Protein AF-A0A3B9WEN9-F1 (afdb_monomer_lite)

pLDDT: mean 89.68, std 13.29, range [41.38, 98.19]

Foldseek 3Di:
DVLQVVLLLLLQLLVLLCVQCPPVDDPLLVQLSVLSVVVSRDQLCVSQCVDVVRHHSVVSVVSSVVSQVVSQVSCVVVVHDGSVRVSVVVVVVVVVVD

Secondary structure (DSSP, 8-state):
-HHHHHHHHHHHHHHHHHHHHGGGS-HHHHHHHHHHHHTTT--HHHHHHHSSS---HHHHHHHHHHHHHHHHHHHHHHTS--HHHHHHHHHHHHGGG-

Radius of gyration: 13.51 Å; chains: 1; bounding box: 26×34×34 Å

Sequence (98 aa):
RRSAQAAVTAGAKVERALDILGDEAPEHLRAAGRLRVANKQASLDELGRLSDPPLTKDAIAGRIRRLLAMADRRAEELGIATTTEFAAQAGGAQERAH

Structure (mmCIF, N/CA/C/O backbone):
data_AF-A0A3B9WEN9-F1
#
_entry.id   AF-A0A3B9WEN9-F1
#
loop_
_atom_site.group_PDB
_atom_site.id
_atom_site.type_symbol
_atom_site.label_atom_id
_atom_site.label_alt_id
_atom_site.label_comp_id
_atom_site.label_asym_id
_atom_site.label_entity_id
_atom_site.label_seq_id
_atom_site.pdbx_PDB_ins_code
_atom_site.Cartn_x
_atom_site.Cartn_y
_atom_site.Cartn_z
_atom_site.occupancy
_atom_site.B_iso_or_equiv
_atom_site.auth_seq_id
_atom_site.auth_comp_id
_atom_site.auth_asym_id
_atom_site.auth_atom_id
_atom_site.pdbx_PDB_model_num
ATOM 1 N N . ARG A 1 1 ? 13.956 -16.656 3.511 1.00 58.56 1 ARG A N 1
ATOM 2 C CA . ARG A 1 1 ? 12.617 -16.839 4.137 1.00 58.56 1 ARG A CA 1
ATOM 3 C C . ARG A 1 1 ? 12.023 -15.549 4.704 1.00 58.56 1 ARG A C 1
ATOM 5 O O . ARG A 1 1 ? 10.947 -15.192 4.254 1.00 58.56 1 ARG A O 1
ATOM 12 N N . ARG A 1 2 ? 12.696 -14.816 5.611 1.00 62.91 2 ARG A N 1
ATOM 13 C CA . ARG A 1 2 ? 12.158 -13.566 6.208 1.00 62.91 2 ARG A CA 1
ATOM 14 C C . ARG A 1 2 ? 11.676 -12.521 5.186 1.00 62.91 2 ARG A C 1
ATOM 16 O O . ARG A 1 2 ? 10.632 -11.916 5.390 1.00 62.91 2 ARG A O 1
ATOM 23 N N . SER A 1 3 ? 12.370 -12.374 4.058 1.00 67.62 3 SER A N 1
ATOM 24 C CA . SER A 1 3 ? 11.993 -11.411 3.011 1.00 67.62 3 SER A CA 1
ATOM 25 C C . SER A 1 3 ? 10.673 -11.749 2.304 1.00 67.62 3 SER A C 1
ATOM 27 O O . SER A 1 3 ? 9.928 -10.842 1.951 1.00 67.62 3 SER A O 1
ATOM 29 N N . ALA A 1 4 ? 10.356 -13.038 2.141 1.00 73.25 4 ALA A N 1
ATOM 30 C CA . ALA A 1 4 ? 9.108 -13.477 1.514 1.00 73.25 4 ALA A CA 1
ATOM 31 C C . ALA A 1 4 ? 7.908 -13.237 2.442 1.00 73.25 4 ALA A C 1
ATOM 33 O O . ALA A 1 4 ? 6.885 -12.722 2.002 1.00 73.25 4 ALA A O 1
ATOM 34 N N . GLN A 1 5 ? 8.064 -13.517 3.741 1.00 77.50 5 GLN A N 1
ATOM 35 C CA . GLN A 1 5 ? 7.027 -13.227 4.733 1.00 77.50 5 GLN A CA 1
ATOM 36 C C . GLN A 1 5 ? 6.737 -11.723 4.812 1.00 77.50 5 GLN A C 1
ATOM 38 O O . GLN A 1 5 ? 5.580 -11.316 4.803 1.00 77.50 5 GLN A O 1
ATOM 43 N N . ALA A 1 6 ? 7.784 -10.890 4.809 1.00 82.56 6 ALA A N 1
ATOM 44 C CA . ALA A 1 6 ? 7.631 -9.438 4.798 1.00 82.56 6 ALA A CA 1
ATOM 45 C C . ALA A 1 6 ? 6.873 -8.937 3.555 1.00 82.56 6 ALA A C 1
ATOM 47 O O . ALA A 1 6 ? 6.037 -8.042 3.672 1.00 82.56 6 ALA A O 1
ATOM 48 N N . ALA A 1 7 ? 7.123 -9.526 2.379 1.00 83.69 7 ALA A N 1
ATOM 49 C CA . ALA A 1 7 ? 6.407 -9.186 1.149 1.00 83.69 7 ALA A CA 1
ATOM 50 C C . ALA A 1 7 ? 4.915 -9.558 1.222 1.00 83.69 7 ALA A C 1
ATOM 52 O O . ALA A 1 7 ? 4.068 -8.743 0.858 1.00 83.69 7 ALA A O 1
ATOM 53 N N . VAL A 1 8 ? 4.591 -10.735 1.768 1.00 85.44 8 VAL A N 1
ATOM 54 C CA . VAL A 1 8 ? 3.203 -11.189 1.959 1.00 85.44 8 VAL A CA 1
ATOM 55 C C . VAL A 1 8 ? 2.459 -10.287 2.944 1.00 85.44 8 VAL A C 1
ATOM 57 O O . VAL A 1 8 ? 1.365 -9.817 2.634 1.00 85.44 8 VAL A O 1
ATOM 60 N N . THR A 1 9 ? 3.070 -9.965 4.089 1.00 89.31 9 THR A N 1
ATOM 61 C CA . THR A 1 9 ? 2.487 -9.031 5.062 1.00 89.31 9 THR A CA 1
ATOM 62 C C . THR A 1 9 ? 2.289 -7.643 4.454 1.00 89.31 9 THR A C 1
ATOM 64 O O . THR A 1 9 ? 1.242 -7.032 4.651 1.00 89.31 9 THR A O 1
ATOM 67 N N . ALA A 1 10 ? 3.255 -7.144 3.675 1.00 88.44 10 ALA A N 1
ATOM 68 C CA . ALA A 1 10 ? 3.103 -5.878 2.962 1.00 88.44 10 ALA A CA 1
ATOM 69 C C . ALA A 1 10 ? 1.954 -5.926 1.941 1.00 88.44 10 ALA A C 1
ATOM 71 O O . ALA A 1 10 ? 1.221 -4.951 1.817 1.00 88.44 10 ALA A O 1
ATOM 72 N N . GLY A 1 11 ? 1.764 -7.055 1.251 1.00 92.75 11 GLY A N 1
ATOM 73 C CA . GLY A 1 11 ? 0.626 -7.281 0.359 1.00 92.75 11 GLY A CA 1
ATOM 74 C C . GLY A 1 11 ? -0.717 -7.146 1.074 1.00 92.75 11 GLY A C 1
ATOM 75 O O . GLY A 1 11 ? -1.559 -6.379 0.622 1.00 92.75 11 GLY A O 1
ATOM 76 N N . ALA A 1 12 ? -0.879 -7.810 2.221 1.00 93.56 12 ALA A N 1
ATOM 77 C CA . ALA A 1 12 ? -2.111 -7.750 3.013 1.00 93.56 12 ALA A CA 1
ATOM 78 C C . ALA A 1 12 ? -2.414 -6.334 3.541 1.00 93.56 12 ALA A C 1
ATOM 80 O O . ALA A 1 12 ? -3.552 -5.876 3.488 1.00 93.56 12 ALA A O 1
ATOM 81 N N . LYS A 1 13 ? -1.388 -5.601 4.000 1.00 95.38 13 LYS A N 1
ATOM 82 C CA . LYS A 1 13 ? -1.542 -4.199 4.428 1.00 95.38 13 LYS A CA 1
ATOM 83 C C . LYS A 1 13 ? -2.006 -3.294 3.289 1.00 95.38 13 LYS A C 1
ATOM 85 O O . LYS A 1 13 ? -2.847 -2.428 3.492 1.00 95.38 13 LYS A O 1
ATOM 90 N N . VAL A 1 14 ? -1.438 -3.484 2.099 1.00 97.06 14 VAL A N 1
ATOM 91 C CA . VAL A 1 14 ? -1.771 -2.687 0.913 1.00 97.06 14 VAL A CA 1
ATOM 92 C C . VAL A 1 14 ? -3.176 -2.995 0.411 1.00 97.06 14 VAL A C 1
ATOM 94 O O . VAL A 1 14 ? -3.884 -2.069 0.037 1.00 97.06 14 VAL A O 1
ATOM 97 N N . GLU A 1 15 ? -3.583 -4.262 0.427 1.00 96.25 15 GLU A N 1
ATOM 98 C CA . GLU A 1 15 ? -4.954 -4.678 0.115 1.00 96.25 15 GLU A CA 1
ATOM 99 C C . GLU A 1 15 ? -5.944 -3.939 1.020 1.00 96.25 15 GLU A C 1
ATOM 101 O O . GLU A 1 15 ? -6.787 -3.190 0.532 1.00 96.25 15 GLU A O 1
ATOM 106 N N . ARG A 1 16 ? -5.708 -3.978 2.337 1.00 96.75 16 ARG A N 1
ATOM 107 C CA . ARG A 1 16 ? -6.522 -3.232 3.299 1.00 96.75 16 ARG A CA 1
ATOM 108 C C . ARG A 1 16 ? -6.510 -1.719 3.059 1.00 96.75 16 ARG A C 1
ATOM 110 O O . ARG A 1 16 ? -7.535 -1.065 3.226 1.00 96.75 16 ARG A O 1
ATOM 117 N N . ALA A 1 17 ? -5.366 -1.151 2.681 1.00 97.75 17 ALA A N 1
ATOM 118 C CA . ALA A 1 17 ? -5.247 0.276 2.392 1.00 97.75 17 ALA A CA 1
ATOM 119 C C . ALA A 1 17 ? -6.102 0.711 1.195 1.00 97.75 17 ALA A C 1
ATOM 121 O O . ALA A 1 17 ? -6.691 1.790 1.223 1.00 97.75 17 ALA A O 1
ATOM 122 N N . LEU A 1 18 ? -6.171 -0.126 0.156 1.00 97.19 18 LEU A N 1
ATOM 123 C CA . LEU A 1 18 ? -7.031 0.118 -0.999 1.00 97.19 18 LEU A CA 1
ATOM 124 C C . LEU A 1 18 ? -8.509 0.055 -0.606 1.00 97.19 18 LEU A C 1
ATOM 126 O O . LEU A 1 18 ? -9.265 0.909 -1.052 1.00 97.19 18 LEU A O 1
ATOM 130 N N . ASP A 1 19 ? -8.899 -0.871 0.271 1.00 96.50 19 ASP A N 1
ATOM 131 C CA . ASP A 1 19 ? -10.282 -0.962 0.758 1.00 96.50 19 ASP A CA 1
ATOM 132 C C . ASP A 1 19 ? -10.697 0.254 1.597 1.00 96.50 19 ASP A C 1
ATOM 134 O O . ASP A 1 19 ? -11.838 0.698 1.519 1.00 96.50 19 ASP A O 1
ATOM 138 N N . ILE A 1 20 ? -9.787 0.785 2.424 1.00 96.88 20 ILE A N 1
ATOM 139 C CA . ILE A 1 20 ? -10.061 1.963 3.264 1.00 96.88 20 ILE A CA 1
ATOM 140 C C . ILE A 1 20 ? -10.241 3.215 2.405 1.00 96.88 20 ILE A C 1
ATOM 142 O O . ILE A 1 20 ? -11.127 4.021 2.672 1.00 96.88 20 ILE A O 1
ATOM 146 N N . LEU A 1 21 ? -9.369 3.401 1.412 1.00 96.56 21 LEU A N 1
ATOM 147 C CA . LEU A 1 21 ? -9.330 4.632 0.625 1.00 96.56 21 LEU A CA 1
ATOM 148 C C . LEU A 1 21 ? -10.247 4.599 -0.599 1.00 96.56 21 LEU A C 1
ATOM 150 O O . LEU A 1 21 ? -10.663 5.656 -1.063 1.00 96.56 21 LEU A O 1
ATOM 154 N N . GLY A 1 22 ? -10.515 3.420 -1.164 1.00 93.25 22 GLY A N 1
ATOM 155 C CA . GLY A 1 22 ? -11.271 3.267 -2.405 1.00 93.25 22 GLY A CA 1
ATOM 156 C C . GLY A 1 22 ? -10.793 4.229 -3.500 1.00 93.25 22 GLY A C 1
ATOM 157 O O . GLY A 1 22 ? -9.599 4.314 -3.817 1.00 93.25 22 GLY A O 1
ATOM 158 N N . ASP A 1 23 ? -11.734 5.001 -4.040 1.00 91.50 23 ASP A N 1
ATOM 159 C CA . ASP A 1 23 ? -11.486 5.983 -5.097 1.00 91.50 23 ASP A CA 1
ATOM 160 C C . ASP A 1 23 ? -10.926 7.329 -4.595 1.00 91.50 23 ASP A C 1
ATOM 162 O O . ASP A 1 23 ? -10.534 8.168 -5.410 1.00 91.50 23 ASP A O 1
ATOM 166 N N . GLU A 1 24 ? -10.805 7.534 -3.279 1.00 91.94 24 GLU A N 1
ATOM 167 C CA . GLU A 1 24 ? -10.223 8.754 -2.693 1.00 91.94 24 GLU A CA 1
ATOM 168 C C . GLU A 1 24 ? -8.684 8.772 -2.810 1.00 91.94 24 GLU A C 1
ATOM 170 O O . GLU A 1 24 ? -8.055 9.833 -2.800 1.00 91.94 24 GLU A O 1
ATOM 175 N N . ALA A 1 25 ? -8.046 7.605 -2.963 1.00 94.69 25 ALA A N 1
ATOM 176 C CA . ALA A 1 25 ? -6.594 7.511 -3.109 1.00 94.69 25 ALA A CA 1
ATOM 177 C C . ALA A 1 25 ? -6.107 8.037 -4.474 1.00 94.69 25 ALA A C 1
ATOM 179 O O . ALA A 1 25 ? -6.634 7.630 -5.504 1.00 94.69 25 ALA A O 1
ATOM 180 N N . PRO A 1 26 ? -5.017 8.823 -4.546 1.00 97.06 26 PRO A N 1
ATOM 181 C CA . PRO A 1 26 ? -4.421 9.225 -5.818 1.00 97.06 26 PRO A CA 1
ATOM 182 C C . PRO A 1 26 ? -4.083 8.032 -6.726 1.00 97.06 26 PRO A C 1
ATOM 184 O O . PRO A 1 26 ? -3.488 7.048 -6.279 1.00 97.06 26 PRO A O 1
ATOM 187 N N . GLU A 1 27 ? -4.376 8.148 -8.025 1.00 95.81 27 GLU A N 1
ATOM 188 C CA . GLU A 1 27 ? -4.277 7.026 -8.973 1.00 95.81 27 GLU A CA 1
ATOM 189 C C . GLU A 1 27 ? -2.880 6.391 -9.022 1.00 95.81 27 GLU A C 1
ATOM 191 O O . GLU A 1 27 ? -2.746 5.172 -9.010 1.00 95.81 27 GLU A O 1
ATOM 196 N N . HIS A 1 28 ? -1.815 7.192 -8.967 1.00 95.38 28 HIS A N 1
ATOM 197 C CA . HIS A 1 28 ? -0.442 6.681 -8.960 1.00 95.38 28 HIS A CA 1
ATOM 198 C C . HIS A 1 28 ? -0.096 5.856 -7.702 1.00 95.38 28 HIS A C 1
ATOM 200 O O . HIS A 1 28 ? 0.817 5.026 -7.748 1.00 95.38 28 HIS A O 1
ATOM 206 N N . LEU A 1 29 ? -0.795 6.079 -6.580 1.00 97.38 29 LEU A N 1
ATOM 207 C CA . LEU A 1 29 ? -0.676 5.271 -5.363 1.00 97.38 29 LEU A CA 1
ATOM 208 C C . LEU A 1 29 ? -1.530 4.010 -5.467 1.00 97.38 29 LEU A C 1
ATOM 210 O O . LEU A 1 29 ? -1.036 2.930 -5.147 1.00 97.38 29 LEU A O 1
ATOM 214 N N . ARG A 1 30 ? -2.762 4.123 -5.982 1.00 97.12 30 ARG A N 1
ATOM 215 C CA . ARG A 1 30 ? -3.621 2.960 -6.243 1.00 97.12 30 ARG A CA 1
ATOM 216 C C . ARG A 1 30 ? -2.972 1.986 -7.211 1.00 97.12 30 ARG A C 1
ATOM 218 O O . ARG A 1 30 ? -2.927 0.799 -6.923 1.00 97.12 30 ARG A O 1
ATOM 225 N N . ALA A 1 31 ? -2.403 2.475 -8.309 1.00 96.75 31 ALA A N 1
ATOM 226 C CA . ALA A 1 31 ? -1.692 1.656 -9.284 1.00 96.75 31 ALA A CA 1
ATOM 227 C C . ALA A 1 31 ? -0.532 0.879 -8.638 1.00 96.75 31 ALA A C 1
ATOM 229 O O . ALA A 1 31 ? -0.415 -0.330 -8.829 1.00 96.75 31 ALA A O 1
ATOM 230 N N . ALA A 1 32 ? 0.273 1.541 -7.799 1.00 97.00 32 ALA A N 1
ATOM 231 C CA . ALA A 1 32 ? 1.340 0.888 -7.040 1.00 97.00 32 ALA A CA 1
ATOM 232 C C . ALA A 1 32 ? 0.798 -0.156 -6.048 1.00 97.00 32 ALA A C 1
AT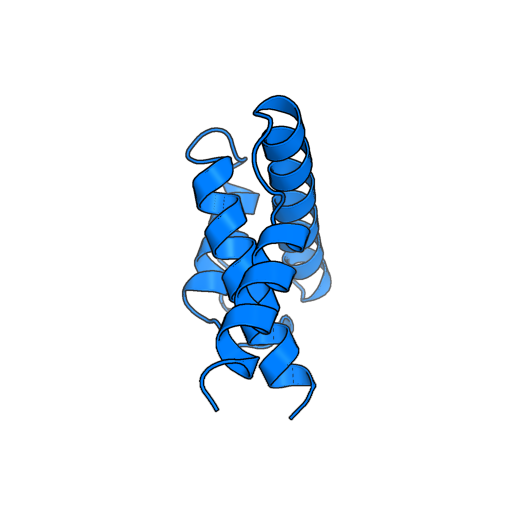OM 234 O O . ALA A 1 32 ? 1.373 -1.238 -5.904 1.00 97.00 32 ALA A O 1
ATOM 235 N N . GLY A 1 33 ? -0.313 0.161 -5.379 1.00 96.88 33 GLY A N 1
ATOM 236 C CA . GLY A 1 33 ? -0.983 -0.742 -4.454 1.00 96.88 33 GLY A CA 1
ATOM 237 C C . GLY A 1 33 ? -1.506 -1.997 -5.150 1.00 96.88 33 GLY A C 1
ATOM 238 O O . GLY A 1 33 ? -1.150 -3.111 -4.769 1.00 96.88 33 GLY A O 1
ATOM 239 N N . ARG A 1 34 ? -2.271 -1.822 -6.232 1.00 96.81 34 ARG A N 1
ATOM 240 C CA . ARG A 1 34 ? -2.802 -2.916 -7.057 1.00 96.81 34 ARG A CA 1
ATOM 241 C C . ARG A 1 34 ? -1.685 -3.804 -7.590 1.00 96.81 34 ARG A C 1
ATOM 243 O O . ARG A 1 34 ? -1.804 -5.022 -7.533 1.00 96.81 34 ARG A O 1
ATOM 250 N N . LEU A 1 35 ? -0.567 -3.217 -8.021 1.00 96.75 35 LEU A N 1
ATOM 251 C CA . LEU A 1 35 ? 0.581 -3.982 -8.501 1.00 96.75 35 LEU A CA 1
ATOM 252 C C . LEU A 1 35 ? 1.191 -4.872 -7.405 1.00 96.75 35 LEU A C 1
ATOM 254 O O . LEU A 1 35 ? 1.504 -6.034 -7.665 1.00 96.75 35 LEU A O 1
ATOM 258 N N . ARG A 1 36 ? 1.316 -4.361 -6.171 1.00 96.00 36 ARG A N 1
ATOM 259 C CA . ARG A 1 36 ? 1.763 -5.144 -5.005 1.00 96.00 36 ARG A CA 1
ATOM 260 C C . ARG A 1 36 ? 0.768 -6.252 -4.642 1.00 96.00 36 ARG A C 1
ATOM 262 O O . ARG A 1 36 ? 1.210 -7.357 -4.338 1.00 96.00 36 ARG A O 1
ATOM 269 N N . VAL A 1 37 ? -0.537 -5.982 -4.673 1.00 95.81 37 VAL A N 1
ATOM 270 C CA . VAL A 1 37 ? -1.577 -6.990 -4.382 1.00 95.81 37 VAL A CA 1
ATOM 271 C C . VAL A 1 37 ? -1.594 -8.087 -5.445 1.00 95.81 37 VAL A C 1
ATOM 273 O O . VAL A 1 37 ? -1.674 -9.262 -5.097 1.00 95.81 37 VAL A O 1
ATOM 276 N N . ALA A 1 38 ? -1.436 -7.726 -6.719 1.00 95.44 38 ALA A N 1
ATOM 277 C CA . ALA A 1 38 ? -1.349 -8.679 -7.822 1.00 95.44 38 ALA A CA 1
ATOM 278 C C . ALA A 1 38 ? -0.075 -9.542 -7.758 1.00 95.44 38 ALA A C 1
ATOM 280 O O . ALA A 1 38 ? -0.089 -10.698 -8.164 1.00 95.44 38 ALA A O 1
ATOM 281 N N . ASN A 1 39 ? 1.019 -9.007 -7.206 1.00 94.38 39 ASN A N 1
ATOM 282 C CA . ASN A 1 39 ? 2.324 -9.667 -7.153 1.00 94.38 39 ASN A CA 1
ATOM 283 C C . ASN A 1 39 ? 2.837 -9.778 -5.705 1.00 94.38 39 ASN A C 1
ATOM 285 O O . ASN A 1 39 ? 3.894 -9.241 -5.354 1.00 94.38 39 ASN A O 1
ATOM 289 N N . LYS A 1 40 ? 2.092 -10.482 -4.839 1.00 90.00 40 LYS A N 1
ATOM 290 C CA . LYS A 1 40 ? 2.340 -10.528 -3.378 1.00 90.00 40 LYS A CA 1
ATOM 291 C C . LYS A 1 40 ? 3.761 -10.975 -2.998 1.00 90.00 40 LYS A C 1
ATOM 293 O O . LYS A 1 40 ? 4.291 -10.520 -1.988 1.00 90.00 40 LYS A O 1
ATOM 298 N N . GLN A 1 41 ? 4.392 -11.823 -3.812 1.00 89.69 41 GLN A N 1
ATOM 299 C CA . GLN A 1 41 ? 5.741 -12.349 -3.564 1.00 89.69 41 GLN A CA 1
ATOM 300 C C . GLN A 1 41 ? 6.865 -11.594 -4.288 1.00 89.69 41 GLN A C 1
ATOM 302 O O . GLN A 1 41 ? 8.032 -11.833 -3.983 1.00 89.69 41 GLN A O 1
ATOM 307 N N . ALA A 1 42 ? 6.543 -10.675 -5.205 1.00 91.88 42 ALA A N 1
ATOM 308 C CA . ALA A 1 42 ? 7.557 -9.949 -5.962 1.00 91.88 42 ALA A CA 1
ATOM 309 C C . ALA A 1 42 ? 8.369 -9.007 -5.061 1.00 91.88 42 ALA A C 1
ATOM 311 O O . ALA A 1 42 ? 7.854 -8.349 -4.144 1.00 91.88 42 ALA A O 1
ATOM 312 N N . SER A 1 43 ? 9.659 -8.906 -5.344 1.00 93.12 43 SER A N 1
ATOM 313 C CA . SER A 1 43 ? 10.544 -7.906 -4.756 1.00 93.12 43 SER A CA 1
ATOM 314 C C . SER A 1 43 ? 10.153 -6.487 -5.191 1.00 93.12 43 SER A C 1
ATOM 316 O O . SER A 1 43 ? 9.423 -6.277 -6.157 1.00 93.12 43 SER A O 1
ATOM 318 N N . LEU A 1 44 ? 10.637 -5.472 -4.470 1.00 94.19 44 LEU A N 1
ATOM 319 C CA . LEU A 1 44 ? 10.388 -4.074 -4.844 1.00 94.19 44 LEU A CA 1
ATOM 320 C C . LEU A 1 44 ? 11.032 -3.707 -6.194 1.00 94.19 44 LEU A C 1
ATOM 322 O O . LEU A 1 44 ? 10.444 -2.931 -6.938 1.00 94.19 44 LEU A O 1
ATOM 326 N N . ASP A 1 45 ? 12.188 -4.287 -6.528 1.00 95.69 45 ASP A N 1
ATOM 327 C CA . ASP A 1 45 ? 12.829 -4.118 -7.841 1.00 95.69 45 ASP A CA 1
ATOM 328 C C . ASP A 1 45 ? 11.951 -4.680 -8.965 1.00 95.69 45 ASP A C 1
ATOM 330 O O . ASP A 1 45 ? 11.768 -4.040 -9.999 1.00 95.69 45 ASP A O 1
ATOM 334 N N . GLU A 1 46 ? 11.380 -5.870 -8.766 1.00 95.88 46 GLU A N 1
ATOM 335 C CA . GLU A 1 46 ? 10.461 -6.480 -9.731 1.00 95.88 46 GLU A CA 1
ATOM 336 C C . GLU A 1 46 ? 9.194 -5.647 -9.906 1.00 95.88 46 GLU A C 1
ATOM 338 O O . GLU A 1 46 ? 8.810 -5.376 -11.039 1.00 95.88 46 GLU A O 1
ATOM 343 N N . LEU A 1 47 ? 8.592 -5.160 -8.816 1.00 96.31 47 LEU A N 1
ATOM 344 C CA . LEU A 1 47 ? 7.442 -4.258 -8.919 1.00 96.31 47 LEU A CA 1
ATOM 345 C C . LEU A 1 47 ? 7.786 -2.958 -9.653 1.00 96.31 47 LEU A C 1
ATOM 347 O O . LEU A 1 47 ? 6.976 -2.470 -10.433 1.00 96.31 47 LEU A O 1
ATOM 351 N N . GLY A 1 48 ? 8.974 -2.396 -9.423 1.00 97.19 48 GLY A N 1
ATOM 352 C CA . GLY A 1 48 ? 9.434 -1.213 -10.149 1.00 97.19 48 GLY A CA 1
ATOM 353 C C . GLY A 1 48 ? 9.507 -1.460 -11.658 1.00 97.19 48 GLY A C 1
ATOM 354 O O . GLY A 1 48 ? 8.991 -0.666 -12.441 1.00 97.19 48 GLY A O 1
ATOM 355 N N . ARG A 1 49 ? 10.049 -2.610 -12.077 1.00 97.50 49 ARG A N 1
ATOM 356 C CA . ARG A 1 49 ? 10.100 -2.997 -13.498 1.00 97.50 49 ARG A CA 1
ATOM 357 C C . ARG A 1 49 ? 8.729 -3.290 -14.111 1.00 97.50 49 ARG A C 1
ATOM 359 O O . ARG A 1 49 ? 8.549 -3.025 -15.290 1.00 97.50 49 ARG A O 1
ATOM 366 N N . LEU A 1 50 ? 7.794 -3.842 -13.335 1.00 96.75 50 LEU A N 1
ATOM 367 C CA . LEU A 1 50 ? 6.434 -4.1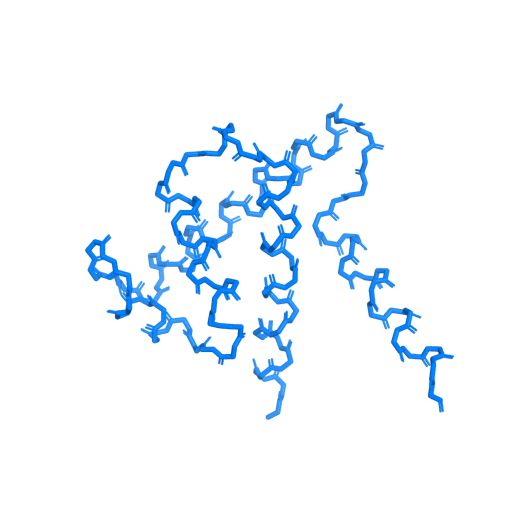63 -13.793 1.00 96.75 50 LEU A CA 1
ATOM 368 C C . LEU A 1 50 ? 5.502 -2.946 -13.845 1.00 96.75 50 LEU A C 1
ATOM 370 O O . LEU A 1 50 ? 4.439 -3.022 -14.455 1.00 96.75 50 LEU A O 1
ATOM 374 N N . SER A 1 51 ? 5.848 -1.854 -13.160 1.00 96.19 51 SER A N 1
ATOM 375 C CA . SER A 1 51 ? 5.045 -0.634 -13.211 1.00 96.19 51 SER A CA 1
ATOM 376 C C . SER A 1 51 ? 5.130 0.043 -14.577 1.00 96.19 51 SER A C 1
ATOM 378 O O . SER A 1 51 ? 6.155 -0.034 -15.248 1.00 96.19 51 SER A O 1
ATOM 380 N N . ASP A 1 52 ? 4.051 0.721 -14.961 1.00 91.88 52 ASP A N 1
ATOM 381 C CA . ASP A 1 52 ? 3.975 1.509 -16.188 1.00 91.88 52 ASP A CA 1
ATOM 382 C C . ASP A 1 52 ? 3.622 2.971 -15.842 1.00 91.88 52 ASP A C 1
ATOM 384 O O . ASP A 1 52 ? 2.553 3.218 -15.266 1.00 91.88 52 ASP A O 1
ATOM 388 N N . PRO A 1 53 ? 4.522 3.944 -16.089 1.00 93.56 53 PRO A N 1
ATOM 389 C CA . PRO A 1 53 ? 5.892 3.763 -16.586 1.00 93.56 53 PRO A CA 1
ATOM 390 C C . PRO A 1 53 ? 6.793 3.027 -15.573 1.00 93.56 53 PRO A C 1
ATOM 392 O O . PRO A 1 53 ? 6.524 3.119 -14.369 1.00 93.56 53 PRO A O 1
ATOM 395 N N . PRO A 1 54 ? 7.885 2.364 -16.017 1.00 95.94 54 PRO A N 1
ATOM 396 C CA . PRO A 1 54 ? 8.830 1.700 -15.122 1.00 95.94 54 PRO A CA 1
ATOM 397 C C . PRO A 1 54 ? 9.412 2.645 -14.073 1.00 95.94 54 PRO A C 1
ATOM 399 O O . PRO A 1 54 ? 9.787 3.784 -14.355 1.00 95.94 54 PRO A O 1
ATOM 402 N N . LEU A 1 55 ? 9.519 2.148 -12.845 1.00 97.25 55 LEU A N 1
ATOM 403 C CA . LEU A 1 55 ? 9.991 2.892 -11.685 1.00 97.25 55 LEU A CA 1
ATOM 404 C C . LEU A 1 55 ? 11.207 2.219 -11.063 1.00 97.25 55 LEU A C 1
ATOM 406 O O . LEU A 1 55 ? 11.403 1.007 -11.144 1.00 97.25 55 LEU A O 1
ATOM 410 N N . THR A 1 56 ? 11.991 3.009 -10.336 1.00 98.06 56 THR A N 1
ATOM 411 C CA . THR A 1 56 ? 13.014 2.464 -9.445 1.00 98.06 56 THR A CA 1
ATOM 412 C C . THR A 1 56 ? 12.371 1.792 -8.2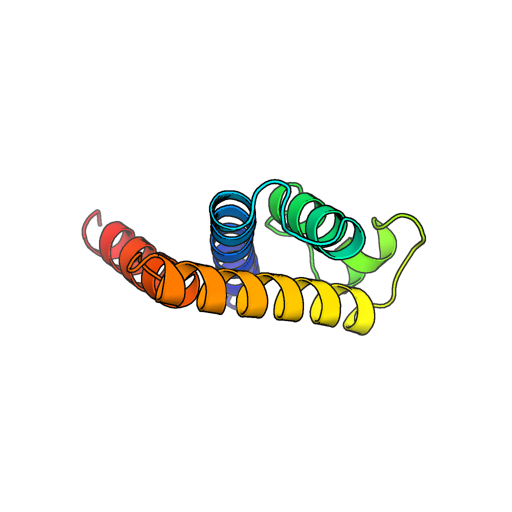29 1.00 98.06 56 THR A C 1
ATOM 414 O O . THR A 1 56 ? 11.257 2.142 -7.815 1.00 98.06 56 THR A O 1
ATOM 417 N N . LYS A 1 57 ? 13.111 0.871 -7.597 1.00 96.38 57 LYS A N 1
ATOM 418 C CA . LYS A 1 57 ? 12.747 0.242 -6.316 1.00 96.38 57 LYS A CA 1
ATOM 419 C C . LYS A 1 57 ? 12.264 1.261 -5.282 1.00 96.38 57 LYS A C 1
ATOM 421 O O . LYS A 1 57 ? 11.248 1.059 -4.620 1.00 96.38 57 LYS A O 1
ATOM 426 N N . ASP A 1 58 ? 12.996 2.362 -5.140 1.00 97.94 58 ASP A N 1
ATOM 427 C CA . ASP A 1 58 ? 12.732 3.359 -4.106 1.00 97.94 58 AS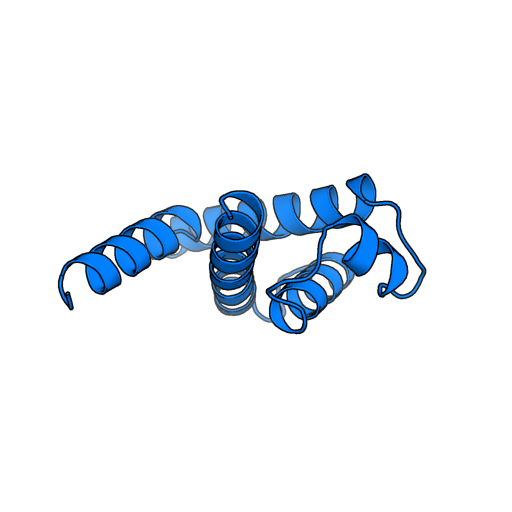P A CA 1
ATOM 428 C C . ASP A 1 58 ? 11.498 4.202 -4.428 1.00 97.94 58 ASP A C 1
ATOM 430 O O . ASP A 1 58 ? 10.732 4.542 -3.522 1.00 97.94 58 ASP A O 1
ATOM 434 N N . ALA A 1 59 ? 11.246 4.472 -5.712 1.00 97.69 59 ALA A N 1
ATOM 435 C CA . ALA A 1 59 ? 10.045 5.166 -6.154 1.00 97.69 59 ALA A CA 1
ATOM 436 C C . ALA A 1 59 ? 8.781 4.337 -5.877 1.00 97.69 59 ALA A C 1
ATOM 438 O O . ALA A 1 59 ? 7.830 4.862 -5.286 1.00 97.69 59 ALA A O 1
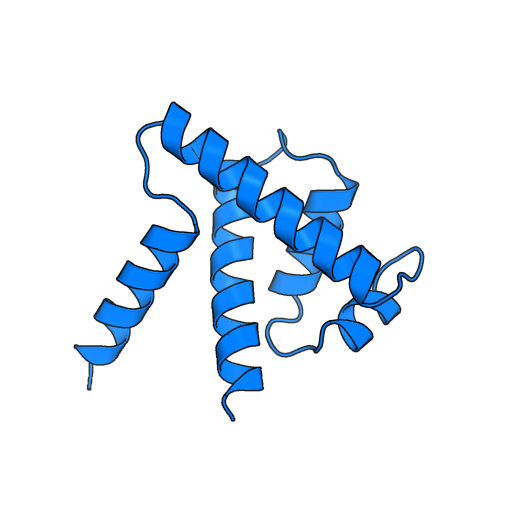ATOM 439 N N . ILE A 1 60 ? 8.770 3.042 -6.226 1.00 97.38 60 ILE A N 1
ATOM 440 C CA . ILE A 1 60 ? 7.621 2.169 -5.935 1.00 97.38 60 ILE A CA 1
ATOM 441 C C . ILE A 1 60 ? 7.455 1.948 -4.426 1.00 97.38 60 ILE A C 1
ATOM 443 O O . ILE A 1 60 ? 6.340 2.038 -3.907 1.00 97.38 60 ILE A O 1
ATOM 447 N N . ALA A 1 61 ? 8.555 1.772 -3.685 1.00 96.50 61 ALA A N 1
ATOM 448 C CA . ALA A 1 61 ? 8.518 1.653 -2.231 1.00 96.50 61 ALA A CA 1
ATOM 449 C C . ALA A 1 61 ? 7.958 2.924 -1.570 1.00 96.50 61 ALA A C 1
ATOM 451 O O . ALA A 1 61 ? 7.147 2.840 -0.649 1.00 96.50 61 ALA A O 1
ATOM 452 N N . GLY A 1 62 ? 8.344 4.104 -2.063 1.00 97.88 62 GLY A N 1
ATOM 453 C CA . GLY A 1 62 ? 7.815 5.388 -1.610 1.00 97.88 62 GLY A CA 1
ATOM 454 C C . GLY A 1 62 ? 6.316 5.537 -1.867 1.00 97.88 62 GLY A C 1
ATOM 455 O O . GLY A 1 62 ? 5.599 6.011 -0.987 1.00 97.88 62 GLY A O 1
ATOM 456 N N . ARG A 1 63 ? 5.824 5.098 -3.035 1.00 97.88 63 ARG A N 1
ATOM 457 C CA . ARG A 1 63 ? 4.384 5.092 -3.349 1.00 97.88 63 ARG A CA 1
ATOM 458 C C . ARG A 1 63 ? 3.607 4.175 -2.402 1.00 97.88 63 ARG A C 1
ATOM 460 O O . ARG A 1 63 ? 2.631 4.622 -1.811 1.00 97.88 63 ARG A O 1
ATOM 467 N N . ILE A 1 64 ? 4.082 2.948 -2.183 1.00 97.12 64 ILE A N 1
ATOM 468 C CA . ILE A 1 64 ? 3.446 1.999 -1.254 1.00 97.12 64 ILE A CA 1
ATOM 469 C C . ILE A 1 64 ? 3.409 2.568 0.173 1.00 97.12 64 ILE A C 1
ATOM 471 O O . ILE A 1 64 ? 2.358 2.553 0.805 1.00 97.12 64 ILE A O 1
ATOM 475 N N . ARG A 1 65 ? 4.517 3.134 0.674 1.00 97.31 65 ARG A N 1
ATOM 476 C CA . ARG A 1 65 ? 4.549 3.741 2.018 1.00 97.31 65 ARG A CA 1
ATOM 477 C C . ARG A 1 65 ? 3.553 4.891 2.169 1.00 97.31 65 ARG A C 1
ATOM 479 O O . ARG A 1 65 ? 2.875 4.971 3.187 1.00 97.31 65 ARG A O 1
ATOM 486 N N . ARG A 1 66 ? 3.449 5.772 1.166 1.00 98.19 66 ARG A N 1
ATOM 487 C CA . ARG A 1 66 ? 2.489 6.888 1.194 1.00 98.19 66 ARG A CA 1
ATOM 488 C C . ARG A 1 66 ? 1.039 6.414 1.140 1.00 98.19 66 ARG A C 1
ATOM 490 O O . ARG A 1 66 ? 0.214 7.009 1.822 1.00 98.19 66 ARG A O 1
ATOM 497 N N . LEU A 1 67 ? 0.745 5.359 0.375 1.00 98.12 67 LEU A N 1
ATOM 498 C CA . LEU A 1 67 ? -0.585 4.745 0.339 1.00 98.12 67 LEU A CA 1
ATOM 499 C C . LEU A 1 67 ? -0.991 4.235 1.728 1.00 98.12 67 LEU A C 1
ATOM 501 O O . LEU A 1 67 ? -2.061 4.587 2.209 1.00 98.12 67 LEU A O 1
ATOM 505 N N . LEU A 1 68 ? -0.112 3.473 2.389 1.00 97.50 68 LEU A N 1
ATOM 506 C CA . LEU A 1 68 ? -0.361 2.962 3.742 1.00 97.50 68 LEU A CA 1
ATOM 507 C C . LEU A 1 68 ? -0.586 4.101 4.743 1.00 97.50 68 LEU A C 1
ATOM 509 O O . LEU A 1 68 ? -1.586 4.106 5.444 1.00 97.50 68 LEU A O 1
ATOM 513 N N . ALA A 1 69 ? 0.284 5.116 4.744 1.00 97.75 69 ALA A N 1
ATOM 514 C CA . ALA A 1 69 ? 0.148 6.255 5.652 1.00 97.75 69 ALA A CA 1
ATOM 515 C C . ALA A 1 69 ? -1.135 7.072 5.411 1.00 97.75 69 ALA A C 1
ATOM 517 O O . ALA A 1 69 ? -1.676 7.662 6.340 1.00 97.75 69 ALA A O 1
ATOM 518 N N . MET A 1 70 ? -1.604 7.156 4.163 1.00 97.69 70 MET A N 1
ATOM 519 C CA . MET A 1 70 ? -2.875 7.806 3.836 1.00 97.69 70 MET A CA 1
ATOM 520 C C . MET A 1 70 ? -4.061 6.978 4.336 1.00 97.69 70 MET A C 1
ATOM 522 O O . MET A 1 70 ? -4.982 7.545 4.915 1.00 97.69 70 MET A O 1
ATOM 526 N N . ALA A 1 71 ? -4.012 5.656 4.160 1.00 98.00 71 ALA A N 1
ATOM 527 C CA . ALA A 1 71 ? -5.044 4.751 4.649 1.00 98.00 71 ALA A CA 1
ATOM 528 C C . ALA A 1 71 ? -5.115 4.729 6.177 1.00 98.00 71 ALA A C 1
ATOM 530 O O . ALA A 1 71 ? -6.211 4.743 6.719 1.00 98.00 71 ALA A O 1
ATOM 531 N N . ASP A 1 72 ? -3.973 4.744 6.865 1.00 97.50 72 ASP A N 1
ATOM 532 C CA . ASP A 1 72 ? -3.932 4.761 8.329 1.00 97.50 72 ASP A CA 1
ATOM 533 C C . ASP A 1 72 ? -4.584 6.035 8.886 1.00 97.50 72 ASP A C 1
ATOM 535 O O . ASP A 1 72 ? -5.454 5.938 9.744 1.00 97.50 72 ASP A O 1
ATOM 539 N N . ARG A 1 73 ? -4.287 7.213 8.315 1.00 97.25 73 ARG A N 1
ATOM 540 C CA . ARG A 1 73 ? -4.977 8.460 8.701 1.00 97.25 73 ARG A CA 1
ATOM 541 C C . ARG A 1 73 ? -6.485 8.391 8.460 1.00 97.25 73 ARG A C 1
ATOM 543 O O . ARG A 1 73 ? -7.266 8.759 9.327 1.00 97.25 73 ARG A O 1
ATOM 550 N N . ARG A 1 74 ? -6.904 7.879 7.297 1.00 96.62 74 ARG A N 1
ATOM 551 C CA . ARG A 1 74 ? -8.330 7.717 6.978 1.00 96.62 74 ARG A CA 1
ATOM 552 C C . ARG A 1 74 ? -9.019 6.737 7.932 1.00 96.62 74 ARG A C 1
ATOM 554 O O . ARG A 1 74 ? -10.170 6.949 8.299 1.00 96.62 74 ARG A O 1
ATOM 561 N N . ALA A 1 75 ? -8.328 5.673 8.331 1.00 97.19 75 ALA A N 1
ATOM 562 C CA . ALA A 1 75 ? -8.831 4.694 9.284 1.00 97.19 75 ALA A CA 1
ATOM 563 C C . ALA A 1 75 ? -9.046 5.310 10.672 1.00 97.19 75 ALA A C 1
ATOM 565 O O . ALA A 1 75 ? -10.103 5.100 11.264 1.00 97.19 75 ALA A O 1
ATOM 566 N N . GLU A 1 76 ? -8.090 6.117 11.140 1.00 96.31 76 GLU A N 1
ATOM 567 C CA . GLU A 1 76 ? -8.197 6.869 12.394 1.00 96.31 76 GLU A CA 1
ATOM 568 C C . GLU A 1 76 ? -9.400 7.824 12.377 1.00 96.31 76 GLU A C 1
ATOM 570 O O . GLU A 1 76 ? -10.201 7.820 13.310 1.00 96.31 76 GLU A O 1
ATOM 575 N N . GLU A 1 77 ? -9.590 8.580 11.291 1.00 95.81 77 GLU A N 1
ATOM 576 C CA . GLU A 1 77 ? -10.742 9.481 11.113 1.00 95.81 77 GLU A CA 1
ATOM 577 C C . GLU A 1 77 ? -12.091 8.742 11.124 1.00 95.81 77 GLU A C 1
ATOM 579 O O . GLU A 1 77 ? -13.096 9.272 11.595 1.00 95.81 77 GLU A O 1
ATOM 584 N N . LEU A 1 78 ? -12.120 7.517 10.596 1.00 94.88 78 LEU A N 1
ATOM 585 C CA . LEU A 1 78 ? -13.306 6.661 10.543 1.00 94.88 78 LEU A CA 1
ATOM 586 C C . LEU A 1 78 ? -13.516 5.828 11.820 1.00 94.88 78 LEU A C 1
ATOM 588 O O . LEU A 1 78 ? -14.536 5.147 11.928 1.00 94.88 78 LEU A O 1
ATOM 592 N N . GLY A 1 79 ? -12.572 5.843 12.767 1.00 95.56 79 GLY A N 1
ATOM 593 C CA . GLY A 1 79 ? -12.622 5.015 13.976 1.00 95.56 79 GLY A CA 1
ATOM 594 C C . GLY A 1 79 ? -12.526 3.507 13.704 1.00 95.56 79 GLY A C 1
ATOM 595 O O . GLY A 1 79 ? -13.062 2.707 14.471 1.00 95.56 79 GLY A O 1
ATOM 596 N N . ILE A 1 80 ? -11.880 3.106 12.607 1.00 95.62 80 ILE A N 1
ATOM 597 C CA . ILE A 1 80 ? -11.658 1.702 12.227 1.00 95.62 80 ILE A CA 1
ATOM 598 C C . ILE A 1 80 ? -10.183 1.318 12.400 1.00 95.62 80 ILE A C 1
ATOM 600 O O . ILE A 1 80 ? -9.309 2.174 12.473 1.00 95.62 80 ILE A O 1
ATOM 604 N N . ALA A 1 81 ? -9.888 0.016 12.418 1.00 93.88 81 ALA A N 1
ATOM 605 C CA . ALA A 1 81 ? -8.513 -0.470 12.545 1.00 93.88 81 ALA A CA 1
ATOM 606 C C . ALA A 1 81 ? -7.615 -0.012 11.379 1.00 93.88 81 ALA A C 1
ATOM 608 O O . ALA A 1 81 ? -7.973 -0.168 10.203 1.00 93.88 81 ALA A O 1
ATOM 609 N N . THR A 1 82 ? -6.420 0.476 11.719 1.00 96.19 82 THR A N 1
ATOM 610 C CA . THR A 1 82 ? -5.368 0.856 10.763 1.00 96.19 82 THR A CA 1
ATOM 611 C C . THR A 1 82 ? -4.827 -0.354 9.997 1.00 96.19 82 THR A C 1
ATOM 613 O O . THR A 1 82 ? -5.015 -1.514 10.378 1.00 96.19 82 THR A O 1
ATOM 616 N N . THR A 1 83 ? -4.084 -0.115 8.915 1.00 94.62 83 THR A N 1
ATOM 617 C CA . THR A 1 83 ? -3.444 -1.188 8.135 1.00 94.62 83 THR A CA 1
ATOM 618 C C . THR A 1 83 ? -2.412 -1.960 8.961 1.00 94.62 83 THR A C 1
ATOM 620 O O . THR A 1 83 ? -2.208 -3.161 8.759 1.00 94.62 83 THR A O 1
ATOM 623 N N . THR A 1 84 ? -1.766 -1.297 9.923 1.00 90.25 84 THR A N 1
ATOM 624 C CA . THR A 1 84 ? -0.788 -1.928 10.815 1.00 90.25 84 THR A CA 1
ATOM 625 C C . THR A 1 84 ? -1.462 -2.785 11.881 1.00 90.25 84 THR A C 1
ATOM 627 O O . THR A 1 84 ? -1.036 -3.926 12.074 1.00 90.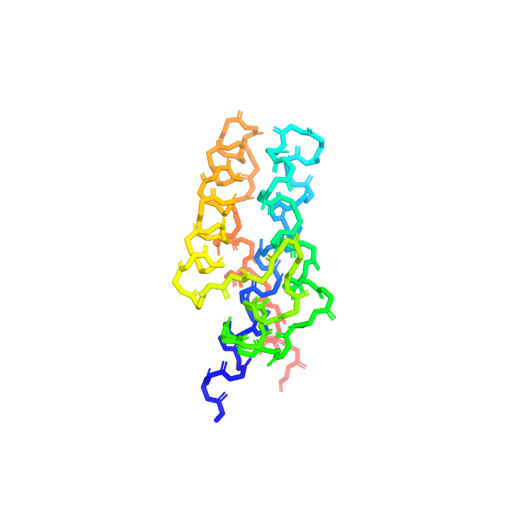25 84 THR A O 1
ATOM 630 N N . GLU A 1 85 ? -2.529 -2.292 12.508 1.00 91.12 85 GLU A N 1
ATOM 631 C CA . GLU A 1 85 ? -3.321 -3.063 13.475 1.00 91.12 85 GLU A CA 1
ATOM 632 C C . GLU A 1 85 ? -4.001 -4.263 12.815 1.00 91.12 85 GLU A C 1
ATOM 634 O O . GLU A 1 85 ? -3.947 -5.369 13.351 1.00 91.12 85 GLU A O 1
ATOM 639 N N . PHE A 1 86 ? -4.547 -4.084 11.608 1.00 90.56 86 PHE A N 1
ATOM 640 C CA . PHE A 1 86 ? -5.125 -5.169 10.815 1.00 90.56 86 PHE A CA 1
ATOM 641 C C . PHE A 1 86 ? -4.120 -6.309 10.595 1.00 90.56 86 PHE A C 1
ATOM 643 O O . PHE A 1 86 ? -4.431 -7.479 10.812 1.00 90.56 86 PHE A O 1
ATOM 650 N N . ALA A 1 87 ? -2.881 -5.983 10.216 1.00 85.69 87 ALA A N 1
ATOM 651 C CA . ALA A 1 87 ? -1.850 -6.997 10.011 1.00 85.69 87 ALA A CA 1
ATOM 652 C C . ALA A 1 87 ? -1.432 -7.704 11.311 1.00 85.69 87 ALA A C 1
ATOM 654 O O . ALA A 1 87 ? -1.119 -8.895 11.277 1.00 85.69 87 ALA A O 1
ATOM 655 N N . ALA A 1 88 ? -1.430 -6.997 12.446 1.00 82.88 88 ALA A N 1
ATOM 656 C CA . ALA A 1 88 ? -1.151 -7.595 13.751 1.00 82.88 88 ALA A CA 1
ATOM 657 C C . ALA A 1 88 ? -2.259 -8.582 14.166 1.00 82.88 88 ALA A C 1
ATOM 659 O O . ALA A 1 88 ? -1.967 -9.680 14.641 1.00 82.88 88 ALA A O 1
ATOM 660 N N . GLN A 1 89 ? -3.524 -8.232 13.912 1.00 77.44 89 GLN A N 1
ATOM 661 C CA . GLN A 1 89 ? -4.681 -9.094 14.173 1.00 77.44 89 GLN A CA 1
ATOM 662 C C . GLN A 1 89 ? -4.702 -10.331 13.263 1.00 77.44 89 GLN A C 1
ATOM 664 O O . GLN A 1 89 ? -4.970 -11.436 13.734 1.00 77.44 89 GLN A O 1
ATOM 669 N N . ALA A 1 90 ? -4.369 -10.166 11.978 1.00 73.50 90 ALA A N 1
ATOM 670 C CA . ALA A 1 90 ? -4.296 -11.267 11.019 1.00 73.50 90 ALA A CA 1
ATOM 671 C C . ALA A 1 90 ? -3.194 -12.282 11.377 1.00 73.50 90 ALA A C 1
ATOM 673 O O . ALA A 1 90 ? -3.423 -13.489 11.305 1.00 73.50 90 ALA A O 1
ATOM 674 N N . GLY A 1 91 ? -2.025 -11.811 11.831 1.00 65.19 91 GLY A N 1
ATOM 675 C CA . GLY A 1 91 ? -0.941 -12.683 12.297 1.00 65.19 91 GLY A CA 1
ATOM 676 C C . GLY A 1 91 ? -1.334 -13.517 13.521 1.00 65.19 91 GLY A C 1
ATOM 677 O O . GLY A 1 91 ? -1.139 -14.731 13.529 1.00 65.19 91 GLY A O 1
ATOM 678 N N . GLY A 1 92 ? -1.990 -12.896 14.507 1.00 59.47 92 GLY A N 1
ATOM 679 C CA . GLY A 1 92 ? -2.451 -13.585 15.720 1.00 59.47 92 GLY A CA 1
ATOM 680 C C . GLY A 1 92 ? -3.633 -14.546 15.512 1.00 59.47 92 GLY A C 1
ATOM 681 O O . GLY A 1 92 ? -3.924 -15.370 16.381 1.00 59.47 92 GLY A O 1
ATOM 682 N N . ALA A 1 93 ? -4.336 -14.458 14.380 1.00 57.41 93 ALA A N 1
ATOM 683 C CA . ALA A 1 93 ? -5.328 -15.455 13.979 1.00 57.41 93 ALA A CA 1
ATOM 684 C C . ALA A 1 93 ? -4.667 -16.695 13.349 1.00 57.41 93 ALA A C 1
ATOM 686 O O . ALA A 1 93 ? -5.116 -17.811 13.595 1.00 57.41 93 ALA A O 1
ATOM 687 N N . GLN A 1 94 ? -3.578 -16.515 12.590 1.00 52.44 94 GLN A N 1
ATOM 688 C CA . GLN A 1 94 ? -2.854 -17.619 11.950 1.00 52.44 94 GLN A CA 1
ATOM 689 C C . GLN A 1 94 ? -2.040 -18.460 12.947 1.00 52.44 94 GLN A C 1
ATOM 691 O O . GLN A 1 94 ? -1.945 -19.668 12.763 1.00 52.44 94 GLN A O 1
ATOM 696 N N . GLU A 1 95 ? -1.510 -17.865 14.021 1.00 50.53 95 GLU A N 1
ATOM 697 C CA . GLU A 1 95 ? -0.794 -18.606 15.080 1.00 50.53 95 GLU A CA 1
ATOM 698 C C . GLU A 1 95 ? -1.711 -19.426 15.999 1.00 50.53 95 GLU A C 1
ATOM 700 O O . GLU A 1 95 ? -1.249 -20.372 16.623 1.00 50.53 95 GLU A O 1
ATOM 705 N N . ARG A 1 96 ? -3.010 -19.107 16.079 1.00 49.19 96 ARG A N 1
ATOM 706 C CA . ARG A 1 96 ? -3.977 -19.865 16.899 1.00 49.19 96 ARG A CA 1
ATOM 707 C C . ARG A 1 96 ? -4.606 -21.059 16.179 1.00 49.19 96 ARG A C 1
ATOM 709 O O . ARG A 1 96 ? -5.343 -21.817 16.801 1.00 49.19 96 ARG A O 1
ATOM 716 N N . ALA A 1 97 ? -4.350 -21.201 14.882 1.00 50.09 97 ALA A N 1
ATOM 717 C CA . ALA A 1 97 ? -4.879 -22.277 14.048 1.00 50.09 97 ALA A CA 1
ATOM 718 C C . ALA A 1 97 ? -3.881 -23.435 13.844 1.00 50.09 97 ALA A C 1
ATOM 720 O O . ALA A 1 97 ? -4.107 -24.277 12.975 1.00 50.09 97 ALA A O 1
ATOM 721 N N . HIS A 1 98 ? -2.786 -23.471 14.608 1.00 41.38 98 HIS A N 1
ATOM 722 C CA . HIS A 1 98 ? -1.719 -24.464 14.496 1.00 41.38 98 HIS A CA 1
ATOM 723 C C . HIS A 1 98 ? -1.331 -25.024 15.869 1.00 41.38 98 HIS A C 1
ATOM 725 O O . HIS A 1 98 ? -0.726 -26.123 15.886 1.00 41.38 98 HIS A O 1
#